Protein AF-A0A1M7BPR9-F1 (afdb_monomer)

Sequence (62 aa):
MVTYRPRLECMESLHSAINGYQHVPADVLVRYLIDHYTVDLDLLVDYLDGLSVKAEPQRIAA

Structure (mmCIF, N/CA/C/O backbone):
data_AF-A0A1M7BPR9-F1
#
_entry.id   AF-A0A1M7BPR9-F1
#
loop_
_atom_site.group_PDB
_atom_site.id
_atom_site.type_symbol
_atom_site.label_atom_id
_atom_site.label_alt_id
_atom_site.label_comp_id
_atom_site.label_asym_id
_atom_site.label_entity_id
_atom_site.label_seq_id
_atom_site.pdbx_PDB_ins_code
_atom_site.Cartn_x
_atom_site.Cartn_y
_atom_site.Cartn_z
_atom_site.occupancy
_atom_site.B_iso_or_equiv
_atom_site.auth_seq_id
_atom_site.auth_comp_id
_atom_site.auth_asym_id
_atom_site.auth_atom_id
_atom_site.pdbx_PDB_model_num
ATOM 1 N N . MET A 1 1 ? -19.818 -3.225 13.920 1.00 43.94 1 MET A N 1
ATOM 2 C CA . MET A 1 1 ? -18.386 -3.040 14.238 1.00 43.94 1 MET A CA 1
ATOM 3 C C . MET A 1 1 ? -17.813 -2.114 13.183 1.00 43.94 1 MET A C 1
ATOM 5 O O . MET A 1 1 ? -18.000 -2.398 12.010 1.00 43.94 1 MET A O 1
ATOM 9 N N . VAL A 1 2 ? -17.228 -0.981 13.570 1.00 55.78 2 VAL A N 1
ATOM 10 C CA . VAL A 1 2 ? -16.567 -0.080 12.613 1.00 55.78 2 VAL A CA 1
ATOM 11 C C . VAL A 1 2 ? -15.173 -0.643 12.358 1.00 55.78 2 VAL A C 1
ATOM 13 O O . VAL A 1 2 ? -14.368 -0.716 13.282 1.00 55.78 2 VAL A O 1
ATOM 16 N N . THR A 1 3 ? -14.906 -1.093 11.135 1.00 60.06 3 THR A N 1
ATOM 17 C CA . THR A 1 3 ? -13.573 -1.552 10.728 1.00 60.06 3 THR A CA 1
ATOM 18 C C . THR A 1 3 ? -12.667 -0.331 10.614 1.00 60.06 3 THR A C 1
ATOM 20 O O . THR A 1 3 ? -12.786 0.447 9.669 1.00 60.06 3 THR A O 1
ATOM 23 N N . TYR A 1 4 ? -11.799 -0.124 11.604 1.00 70.31 4 TYR A N 1
ATOM 24 C CA . TYR A 1 4 ? -10.807 0.944 11.559 1.00 70.31 4 TYR A CA 1
ATOM 25 C C . TYR A 1 4 ? -9.707 0.545 10.575 1.00 70.31 4 TYR A C 1
ATOM 27 O O . TYR A 1 4 ? -8.990 -0.423 10.818 1.00 70.31 4 TYR A O 1
ATOM 35 N N . ARG A 1 5 ? -9.600 1.264 9.453 1.00 75.38 5 ARG A N 1
ATOM 36 C CA . ARG A 1 5 ? -8.498 1.092 8.502 1.00 75.38 5 ARG A CA 1
ATOM 37 C C . ARG A 1 5 ? -7.373 2.042 8.895 1.00 75.38 5 ARG A C 1
ATOM 39 O O . ARG A 1 5 ? -7.546 3.250 8.716 1.00 75.38 5 ARG A O 1
ATOM 46 N N . PRO A 1 6 ? -6.250 1.543 9.432 1.00 77.31 6 PRO A N 1
ATOM 47 C CA . PRO A 1 6 ? -5.123 2.404 9.746 1.00 77.31 6 PRO A CA 1
ATOM 48 C C . PRO A 1 6 ? -4.643 3.110 8.473 1.00 77.31 6 PRO A C 1
ATOM 50 O O . PRO A 1 6 ? -4.609 2.518 7.387 1.00 77.31 6 PRO A O 1
ATOM 53 N N . ARG A 1 7 ? -4.341 4.405 8.601 1.00 82.19 7 ARG A N 1
ATOM 54 C CA . ARG A 1 7 ? -3.846 5.217 7.492 1.00 82.19 7 ARG A CA 1
ATOM 55 C C . ARG A 1 7 ? -2.341 5.029 7.374 1.00 82.19 7 ARG A C 1
ATOM 57 O O . 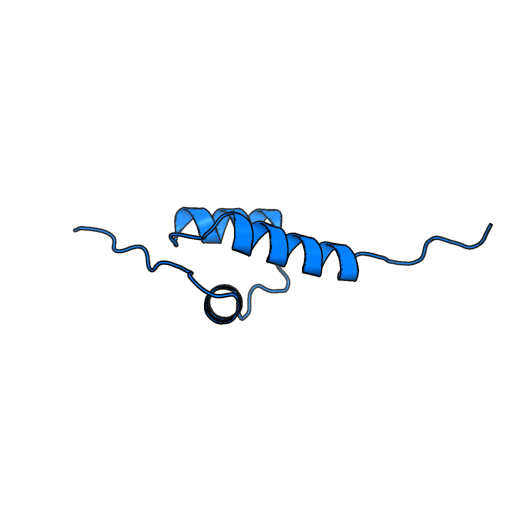ARG A 1 7 ? -1.624 5.136 8.362 1.00 82.19 7 ARG A O 1
ATOM 64 N N . LEU A 1 8 ? -1.882 4.737 6.167 1.00 84.50 8 LEU A N 1
ATOM 65 C CA . LEU A 1 8 ? -0.463 4.684 5.851 1.00 84.50 8 LEU A CA 1
ATOM 66 C C . LEU A 1 8 ? -0.058 6.075 5.376 1.00 84.50 8 LEU A C 1
ATOM 68 O O . LEU A 1 8 ? -0.328 6.454 4.240 1.00 84.50 8 LEU A O 1
ATOM 72 N N . GLU A 1 9 ? 0.515 6.850 6.291 1.00 80.56 9 GLU A N 1
ATOM 73 C CA . GLU A 1 9 ? 0.932 8.237 6.051 1.00 80.56 9 GLU A CA 1
ATOM 74 C C . GLU A 1 9 ? 2.399 8.368 5.615 1.00 80.56 9 GLU A C 1
ATOM 76 O O . GLU A 1 9 ? 2.768 9.379 5.031 1.00 80.56 9 GLU A O 1
ATOM 81 N N . CYS A 1 10 ? 3.219 7.335 5.845 1.00 84.25 10 CYS A N 1
ATOM 82 C CA . CYS A 1 10 ? 4.656 7.343 5.559 1.00 84.25 10 CYS A CA 1
ATOM 83 C C . CYS A 1 10 ? 5.132 6.027 4.933 1.00 84.25 10 CYS A C 1
ATOM 85 O O . CYS A 1 10 ? 4.577 4.953 5.195 1.00 84.25 10 CYS A O 1
ATOM 87 N N . MET A 1 11 ? 6.243 6.093 4.192 1.00 82.00 11 MET A N 1
ATOM 88 C CA . MET A 1 11 ? 6.828 4.935 3.505 1.00 82.00 11 MET A CA 1
ATOM 89 C C . MET A 1 11 ? 7.275 3.839 4.477 1.00 82.00 11 MET A C 1
ATOM 91 O O . MET A 1 11 ? 7.106 2.660 4.189 1.00 82.00 11 MET A O 1
ATOM 95 N N . GLU A 1 12 ? 7.744 4.200 5.673 1.00 84.44 12 GLU A N 1
ATOM 96 C CA . GLU A 1 12 ? 8.070 3.234 6.732 1.00 84.44 12 GLU A CA 1
ATOM 97 C C . GLU A 1 12 ? 6.851 2.416 7.182 1.00 84.44 12 GLU A C 1
ATOM 99 O O . GLU A 1 12 ? 6.953 1.206 7.406 1.00 84.44 12 GLU A O 1
ATOM 104 N N . SER A 1 13 ? 5.680 3.057 7.273 1.00 84.38 13 SER A N 1
ATOM 105 C CA . SER A 1 13 ? 4.429 2.376 7.621 1.00 84.38 13 SER A CA 1
ATOM 106 C C . SER A 1 13 ? 3.983 1.452 6.493 1.00 84.38 13 SER A C 1
ATOM 108 O O . SER A 1 13 ? 3.574 0.322 6.758 1.00 84.38 13 SER A O 1
ATOM 110 N N . LEU A 1 14 ? 4.118 1.895 5.237 1.00 84.50 14 LEU A N 1
ATOM 111 C CA . LEU A 1 14 ? 3.839 1.068 4.062 1.00 84.50 14 LEU A CA 1
ATOM 112 C C . LEU A 1 14 ? 4.764 -0.152 4.026 1.00 84.50 14 LEU A C 1
ATOM 114 O O . LEU A 1 14 ? 4.277 -1.277 3.953 1.00 84.50 14 LEU A O 1
ATOM 118 N N . HIS A 1 15 ? 6.076 0.049 4.174 1.00 83.19 15 HIS A N 1
ATOM 119 C CA . HIS A 1 15 ? 7.078 -1.019 4.224 1.00 83.19 15 HIS A CA 1
ATOM 120 C C . HIS A 1 15 ? 6.837 -1.999 5.370 1.00 83.19 15 HIS A C 1
ATOM 122 O O . HIS A 1 15 ? 7.066 -3.194 5.197 1.00 83.19 15 HIS A O 1
ATOM 128 N N . SER A 1 16 ? 6.370 -1.513 6.520 1.00 85.19 16 SER A N 1
ATOM 129 C CA . SER A 1 16 ? 5.991 -2.361 7.652 1.00 85.19 16 SER A CA 1
ATOM 130 C C . SER A 1 16 ? 4.736 -3.181 7.351 1.00 85.19 16 SER A C 1
ATOM 132 O O . SER A 1 16 ? 4.699 -4.366 7.669 1.00 85.19 16 SER A O 1
ATOM 134 N N . ALA A 1 17 ? 3.738 -2.590 6.687 1.00 84.25 17 ALA A N 1
ATOM 135 C CA . ALA A 1 17 ? 2.502 -3.275 6.305 1.00 84.25 17 ALA A CA 1
ATOM 136 C C . ALA A 1 17 ? 2.729 -4.381 5.259 1.00 84.25 17 ALA A C 1
ATOM 138 O O . ALA A 1 17 ? 2.042 -5.401 5.284 1.00 84.25 17 ALA A O 1
ATOM 139 N N . ILE A 1 18 ? 3.711 -4.204 4.370 1.00 84.88 18 ILE A N 1
ATOM 140 C CA . ILE A 1 18 ? 4.101 -5.208 3.365 1.00 84.88 18 ILE A CA 1
ATOM 141 C C . ILE A 1 18 ? 5.336 -6.027 3.768 1.00 84.88 18 ILE A C 1
ATOM 143 O O . ILE A 1 18 ? 5.860 -6.801 2.960 1.00 84.88 18 ILE A O 1
ATOM 147 N N . ASN A 1 19 ? 5.840 -5.859 4.995 1.00 83.06 19 ASN A N 1
ATOM 148 C CA . ASN A 1 19 ? 7.013 -6.584 5.469 1.00 83.06 19 ASN A CA 1
ATOM 149 C C . ASN A 1 19 ? 6.707 -8.091 5.471 1.00 83.06 19 ASN A C 1
ATOM 151 O O . ASN A 1 19 ? 5.703 -8.525 6.027 1.00 83.06 19 ASN A O 1
ATOM 155 N N . GLY A 1 20 ? 7.532 -8.883 4.784 1.00 82.69 20 GLY A N 1
ATOM 156 C CA . GLY A 1 20 ? 7.283 -10.312 4.553 1.00 82.69 20 GLY A CA 1
ATOM 157 C C . GLY A 1 20 ? 6.525 -10.640 3.258 1.00 82.69 20 GLY A C 1
ATOM 158 O O . GLY A 1 20 ? 6.659 -11.753 2.757 1.00 82.69 20 GLY A O 1
ATOM 159 N N . TYR A 1 21 ? 5.841 -9.675 2.637 1.00 82.69 21 TYR A N 1
ATOM 160 C CA . TYR A 1 21 ? 5.140 -9.847 1.355 1.00 82.69 21 TYR A CA 1
ATOM 161 C C . TYR A 1 21 ? 5.924 -9.307 0.148 1.00 82.69 21 TYR A C 1
ATOM 163 O O . TYR A 1 21 ? 5.403 -9.252 -0.957 1.00 82.69 21 TYR A O 1
ATOM 171 N N . GLN A 1 22 ? 7.202 -8.959 0.318 1.00 78.12 22 GLN A N 1
ATOM 172 C CA . GLN A 1 22 ? 8.062 -8.395 -0.742 1.00 78.12 22 GLN A CA 1
ATOM 173 C C . GLN A 1 22 ? 8.257 -9.309 -1.968 1.00 78.12 22 GLN A C 1
ATOM 175 O O . GLN A 1 22 ? 8.724 -8.859 -3.007 1.00 78.12 22 GLN A O 1
ATOM 180 N N . HIS A 1 23 ? 7.934 -10.596 -1.839 1.00 80.12 23 HIS A N 1
ATOM 181 C CA . HIS A 1 23 ? 7.990 -11.589 -2.912 1.00 80.12 23 HIS A CA 1
ATOM 182 C C . HIS A 1 23 ? 6.714 -11.617 -3.773 1.00 80.12 23 HIS A C 1
ATOM 184 O O . HIS A 1 23 ? 6.676 -12.280 -4.808 1.00 80.12 23 HIS A O 1
ATOM 190 N N . VAL A 1 24 ? 5.654 -10.947 -3.320 1.00 82.62 24 VAL A N 1
ATOM 191 C CA . VAL A 1 24 ? 4.349 -10.899 -3.975 1.00 82.62 24 VAL A CA 1
ATOM 192 C C . VAL A 1 24 ? 4.383 -9.828 -5.073 1.00 82.62 24 VAL A C 1
ATOM 194 O O . VAL A 1 24 ? 4.997 -8.777 -4.878 1.00 82.62 24 VAL A O 1
ATOM 197 N N . PRO A 1 25 ? 3.733 -10.049 -6.231 1.00 83.56 25 PRO A N 1
ATOM 198 C CA . PRO A 1 25 ? 3.641 -9.036 -7.276 1.00 83.56 25 PRO A CA 1
ATOM 199 C C . PRO A 1 25 ? 3.025 -7.733 -6.757 1.00 83.56 25 PRO A C 1
ATOM 201 O O . PRO A 1 25 ? 2.054 -7.747 -5.994 1.00 83.56 25 PRO A O 1
ATOM 204 N N . ALA A 1 26 ? 3.565 -6.610 -7.237 1.00 82.38 26 ALA A N 1
ATOM 205 C CA . ALA A 1 26 ? 3.151 -5.270 -6.834 1.00 82.38 26 ALA A CA 1
ATOM 206 C C . ALA A 1 26 ? 1.635 -5.059 -6.975 1.00 82.38 26 ALA A C 1
ATOM 208 O O . ALA A 1 26 ? 1.011 -4.523 -6.072 1.00 82.38 26 ALA A O 1
ATOM 209 N N . ASP A 1 27 ? 1.020 -5.577 -8.040 1.00 83.94 27 ASP A N 1
ATOM 210 C CA . ASP A 1 27 ? -0.427 -5.483 -8.284 1.00 83.94 27 ASP A CA 1
ATOM 211 C C . ASP A 1 27 ? -1.270 -6.060 -7.125 1.00 83.94 27 ASP A C 1
ATOM 213 O O . ASP A 1 27 ? -2.256 -5.470 -6.676 1.00 83.94 27 ASP A O 1
ATOM 217 N N . VAL A 1 28 ? -0.830 -7.193 -6.567 1.00 86.50 28 VAL A N 1
ATOM 218 C CA . VAL A 1 28 ? -1.502 -7.863 -5.444 1.00 86.50 28 VAL A CA 1
ATOM 219 C C . VAL A 1 28 ? -1.243 -7.122 -4.133 1.00 86.50 28 VAL A C 1
ATOM 221 O O . VAL A 1 28 ? -2.169 -6.966 -3.336 1.00 86.50 28 VAL A O 1
ATOM 224 N N . LEU A 1 29 ? -0.023 -6.617 -3.922 1.00 84.50 29 LEU A N 1
ATOM 225 C CA . LEU A 1 29 ? 0.310 -5.783 -2.761 1.00 84.50 29 LEU A CA 1
ATOM 226 C C . LEU A 1 29 ? -0.515 -4.496 -2.737 1.00 84.50 29 LEU A C 1
ATOM 228 O O . LEU A 1 29 ? -1.086 -4.151 -1.708 1.00 84.50 29 LEU A O 1
ATOM 232 N N . VAL A 1 30 ? -0.632 -3.821 -3.878 1.00 84.50 30 VAL A N 1
ATOM 233 C CA . VAL A 1 30 ? -1.433 -2.604 -4.038 1.00 84.50 30 VAL A CA 1
ATOM 234 C C . VAL A 1 30 ? -2.894 -2.882 -3.713 1.00 84.50 30 VAL A C 1
ATOM 236 O O . VAL A 1 30 ? -3.509 -2.152 -2.936 1.00 84.50 30 VAL A O 1
ATOM 239 N N . ARG A 1 31 ? -3.445 -3.981 -4.236 1.00 86.69 31 ARG A N 1
ATOM 240 C CA . ARG A 1 31 ? -4.829 -4.367 -3.954 1.00 86.69 31 ARG A CA 1
ATOM 241 C C . ARG A 1 31 ? -5.060 -4.690 -2.479 1.00 86.69 31 ARG A C 1
ATOM 243 O O . ARG A 1 31 ? -6.070 -4.265 -1.928 1.00 86.69 31 ARG A O 1
ATOM 250 N N . TYR A 1 32 ? -4.118 -5.376 -1.835 1.00 86.69 32 TYR A N 1
ATOM 251 C CA . TYR A 1 32 ? -4.157 -5.641 -0.396 1.00 86.69 32 TYR A CA 1
ATOM 252 C C . TYR A 1 32 ? -4.102 -4.346 0.429 1.00 86.69 32 TYR A C 1
ATOM 254 O O . TYR A 1 32 ? -4.900 -4.159 1.348 1.00 86.69 32 TYR A O 1
ATOM 262 N N . LEU A 1 33 ? -3.206 -3.422 0.074 1.00 85.00 33 LEU A N 1
ATOM 263 C CA . LEU A 1 33 ? -3.052 -2.142 0.764 1.00 85.00 33 LEU A CA 1
AT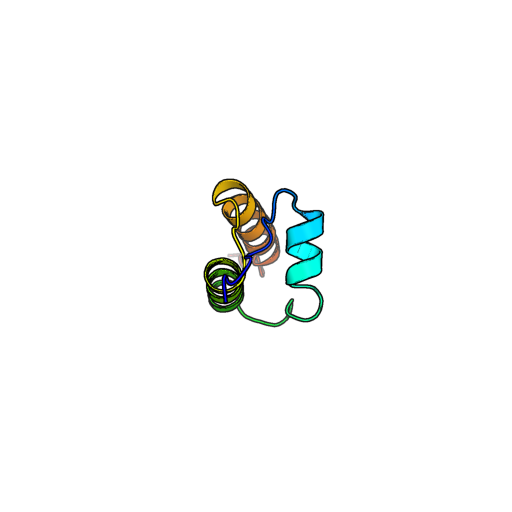OM 264 C C . LEU A 1 33 ? -4.317 -1.280 0.666 1.00 85.00 33 LEU A C 1
ATOM 266 O O . LEU A 1 33 ? -4.735 -0.719 1.671 1.00 85.00 33 LEU A O 1
ATOM 270 N N . ILE A 1 34 ? -4.959 -1.213 -0.501 1.00 85.62 34 ILE A N 1
ATOM 271 C CA . ILE A 1 34 ? -6.191 -0.429 -0.706 1.00 85.62 34 ILE A CA 1
ATOM 272 C C . ILE A 1 34 ? -7.401 -1.058 0.015 1.00 85.62 34 ILE A C 1
ATOM 274 O O . ILE A 1 34 ? -8.301 -0.346 0.471 1.00 85.62 34 ILE A O 1
ATOM 278 N N . ASP A 1 35 ? -7.441 -2.388 0.126 1.00 86.94 35 ASP A N 1
ATOM 279 C CA . ASP A 1 35 ? -8.542 -3.099 0.786 1.00 86.94 35 ASP A CA 1
ATOM 280 C C . ASP A 1 35 ? -8.460 -2.991 2.320 1.00 86.94 35 ASP A C 1
ATOM 282 O O . ASP A 1 35 ? -9.441 -2.637 2.984 1.00 86.94 35 ASP A O 1
ATOM 286 N N . HIS A 1 36 ? -7.263 -3.202 2.880 1.00 85.00 36 HIS A N 1
ATOM 287 C CA . HIS A 1 36 ? -7.042 -3.290 4.326 1.00 85.00 36 HIS A CA 1
ATOM 288 C C . HIS A 1 36 ? -6.621 -1.969 4.992 1.00 85.00 36 HIS A C 1
ATOM 290 O O . HIS A 1 36 ? -6.843 -1.794 6.194 1.00 85.00 36 HIS A O 1
ATOM 296 N N . TYR A 1 37 ? -6.052 -1.024 4.239 1.00 87.38 37 TYR A N 1
ATOM 297 C CA . TYR A 1 37 ? -5.502 0.228 4.760 1.00 87.38 37 TYR A CA 1
ATOM 298 C C . TYR A 1 37 ? -6.066 1.440 4.019 1.00 87.38 37 TYR A C 1
ATOM 300 O O . TYR A 1 37 ? -6.587 1.348 2.910 1.00 87.38 37 TYR A O 1
ATOM 308 N N . THR A 1 38 ? -5.953 2.610 4.644 1.00 86.69 38 THR A N 1
ATOM 309 C CA . THR A 1 38 ? -6.138 3.877 3.927 1.00 86.69 38 THR A CA 1
ATOM 310 C C . THR A 1 38 ? -4.763 4.324 3.448 1.00 86.69 38 THR A C 1
ATOM 312 O O . THR A 1 38 ? -4.011 4.920 4.217 1.00 86.69 38 THR A O 1
ATOM 315 N N . VAL A 1 39 ? -4.395 3.967 2.220 1.00 84.62 39 VAL A N 1
ATOM 316 C CA . VAL A 1 39 ? -3.088 4.313 1.645 1.00 84.62 39 VAL A CA 1
ATOM 317 C C . VAL A 1 39 ? -3.177 5.630 0.879 1.00 84.62 39 VAL A C 1
ATOM 319 O O . VAL A 1 39 ? -4.186 5.908 0.228 1.00 84.62 39 VAL A O 1
ATOM 322 N N . ASP A 1 40 ? -2.137 6.450 0.975 1.00 86.75 40 ASP A N 1
ATOM 323 C CA . ASP A 1 40 ? -2.012 7.633 0.133 1.00 86.75 40 ASP A CA 1
ATOM 324 C C . ASP A 1 40 ? -1.602 7.222 -1.294 1.00 86.75 40 ASP A C 1
ATOM 326 O O . ASP A 1 40 ? -0.713 6.384 -1.465 1.00 86.75 40 ASP A O 1
ATOM 330 N N . LEU A 1 41 ? -2.282 7.758 -2.317 1.00 81.50 41 LEU A N 1
ATOM 331 C CA . LEU A 1 41 ? -1.980 7.409 -3.710 1.00 81.50 41 LEU A CA 1
ATOM 332 C C . LEU A 1 41 ? -0.582 7.878 -4.119 1.00 81.50 41 LEU A C 1
ATOM 334 O O . LEU A 1 41 ? 0.071 7.177 -4.884 1.00 81.50 41 LEU A O 1
ATOM 338 N N . ASP A 1 42 ? -0.128 9.024 -3.610 1.00 86.19 42 ASP A N 1
ATOM 339 C CA . ASP A 1 42 ? 1.185 9.584 -3.932 1.00 86.19 42 ASP A CA 1
ATOM 340 C C . ASP A 1 42 ? 2.290 8.679 -3.368 1.00 86.19 42 ASP A C 1
ATOM 342 O O . ASP A 1 42 ? 3.202 8.264 -4.081 1.00 86.19 42 ASP A O 1
ATOM 346 N N . LEU A 1 43 ? 2.105 8.224 -2.122 1.00 85.69 43 LEU A N 1
ATOM 347 C CA . LEU A 1 43 ? 2.990 7.257 -1.467 1.00 85.69 43 LEU A C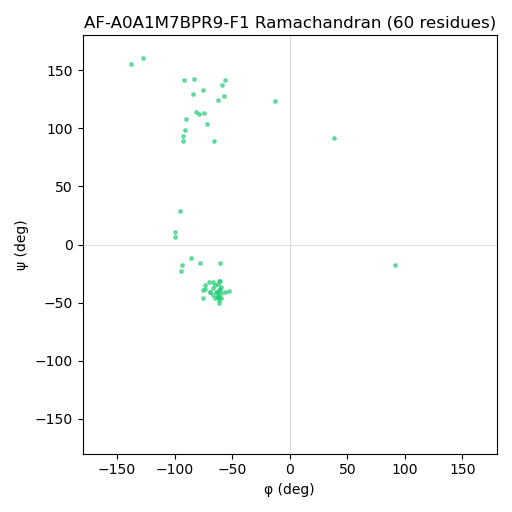A 1
ATOM 348 C C . LEU A 1 43 ? 3.062 5.917 -2.215 1.00 85.69 43 LEU A C 1
ATOM 350 O O . LEU A 1 43 ? 4.109 5.275 -2.281 1.00 85.69 43 LEU A O 1
ATOM 354 N N . LEU A 1 44 ? 1.931 5.468 -2.756 1.00 85.56 44 LEU A N 1
ATOM 355 C CA . LEU A 1 44 ? 1.850 4.208 -3.483 1.00 85.56 44 LEU A CA 1
ATOM 356 C C . LEU A 1 44 ? 2.517 4.313 -4.863 1.00 85.56 44 LEU A C 1
ATOM 358 O O . LEU A 1 44 ? 3.152 3.355 -5.297 1.00 85.56 44 LEU A O 1
ATOM 362 N N . VAL A 1 45 ? 2.425 5.472 -5.521 1.00 85.62 45 VAL A N 1
ATOM 363 C CA . VAL A 1 45 ? 3.160 5.764 -6.761 1.00 85.62 45 VAL A CA 1
ATOM 364 C C . VAL A 1 45 ? 4.668 5.786 -6.510 1.00 85.62 45 VAL A C 1
ATOM 366 O O . VAL A 1 45 ? 5.389 5.122 -7.247 1.00 85.62 45 VAL A O 1
ATOM 369 N N . ASP A 1 46 ? 5.134 6.457 -5.454 1.00 86.06 46 ASP A N 1
ATOM 37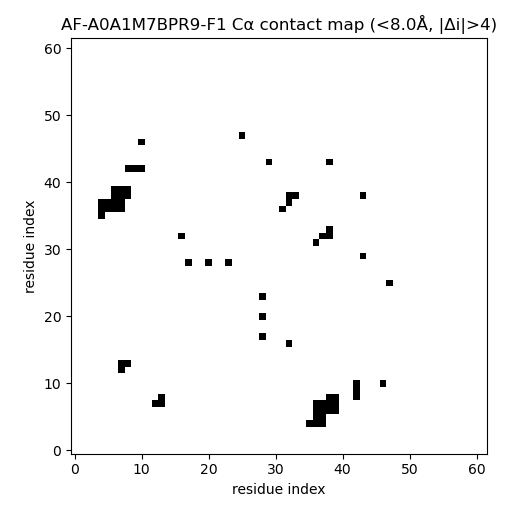0 C CA . ASP A 1 46 ? 6.559 6.507 -5.082 1.00 86.06 46 ASP A CA 1
ATOM 371 C C . ASP A 1 46 ? 7.126 5.100 -4.799 1.00 86.06 46 ASP A C 1
ATOM 373 O O . ASP A 1 46 ? 8.187 4.714 -5.296 1.00 86.06 46 ASP A O 1
ATOM 377 N N . TYR A 1 47 ? 6.346 4.263 -4.105 1.00 84.25 47 TYR A N 1
ATOM 378 C CA . TYR A 1 47 ? 6.694 2.860 -3.882 1.00 84.25 47 TYR A CA 1
ATOM 379 C C . TYR A 1 47 ? 6.794 2.052 -5.189 1.00 84.25 47 TYR A C 1
ATOM 381 O O . TYR A 1 47 ? 7.740 1.280 -5.378 1.00 84.25 47 TYR A O 1
ATOM 389 N N . LEU A 1 48 ? 5.826 2.209 -6.099 1.00 83.75 48 LEU A N 1
ATOM 390 C CA . LEU A 1 48 ? 5.825 1.519 -7.393 1.00 83.75 48 LEU A CA 1
ATOM 391 C C . LEU A 1 48 ? 6.969 1.988 -8.301 1.00 83.75 48 LEU A C 1
ATOM 393 O O . LEU A 1 48 ? 7.565 1.158 -8.991 1.00 83.75 48 LEU A O 1
ATOM 397 N N . ASP A 1 49 ? 7.303 3.277 -8.275 1.00 84.75 49 ASP A N 1
ATOM 398 C CA . ASP A 1 49 ? 8.444 3.837 -9.000 1.00 84.75 49 ASP A CA 1
ATOM 399 C C . ASP A 1 49 ? 9.760 3.212 -8.508 1.00 84.75 49 ASP A C 1
ATOM 401 O O . ASP A 1 49 ? 10.522 2.644 -9.296 1.00 84.75 49 ASP A O 1
ATOM 405 N N . GLY A 1 50 ? 9.955 3.144 -7.185 1.00 79.94 50 GLY A N 1
ATOM 406 C CA . GLY A 1 50 ? 11.112 2.482 -6.577 1.00 79.94 50 GLY A CA 1
ATOM 407 C C . GLY A 1 50 ? 11.222 0.982 -6.895 1.00 79.94 50 GLY A C 1
ATOM 408 O O . GLY A 1 50 ? 12.331 0.443 -7.004 1.00 79.94 50 GLY A O 1
ATOM 409 N N . LEU A 1 51 ? 10.094 0.287 -7.083 1.00 75.81 51 LEU A N 1
ATOM 410 C CA . LEU A 1 51 ? 10.077 -1.103 -7.554 1.00 75.81 51 LEU A CA 1
ATOM 411 C C . LEU A 1 51 ? 10.406 -1.228 -9.046 1.00 75.81 51 LEU A C 1
ATOM 413 O O . LEU A 1 51 ? 11.106 -2.166 -9.430 1.00 75.81 51 LEU A O 1
ATOM 417 N N . SER A 1 52 ? 9.931 -0.296 -9.874 1.00 67.69 52 SER A N 1
ATOM 418 C CA . SER A 1 52 ? 10.203 -0.258 -11.315 1.00 67.69 52 SER A CA 1
ATOM 419 C C . SER A 1 52 ? 11.696 -0.056 -11.596 1.00 67.69 52 SER A C 1
ATOM 421 O O . SER A 1 52 ? 12.271 -0.777 -12.409 1.00 67.69 52 SER A O 1
ATOM 423 N N . VAL A 1 53 ? 12.366 0.813 -10.828 1.00 60.66 53 VAL A N 1
ATOM 424 C CA . VAL A 1 53 ? 13.829 1.017 -10.901 1.00 60.66 53 VAL A CA 1
ATOM 425 C C . VAL A 1 53 ? 14.609 -0.262 -10.556 1.00 60.66 53 VAL A C 1
ATOM 427 O O . VAL A 1 53 ? 15.676 -0.521 -11.110 1.00 60.66 53 VAL A O 1
ATOM 430 N N . LYS A 1 54 ? 14.079 -1.119 -9.672 1.00 54.78 54 LYS A N 1
ATOM 431 C CA . LYS A 1 54 ? 14.673 -2.438 -9.378 1.00 54.78 54 LYS A CA 1
ATOM 432 C C . LYS A 1 54 ? 14.377 -3.497 -10.443 1.00 54.78 54 LYS A C 1
ATOM 434 O O . LYS A 1 54 ? 15.052 -4.526 -10.470 1.00 54.78 54 LYS A O 1
ATOM 439 N N . ALA A 1 55 ? 13.392 -3.255 -11.303 1.00 50.59 55 ALA A N 1
ATOM 440 C CA . ALA A 1 55 ? 12.946 -4.147 -12.365 1.00 50.59 55 ALA A CA 1
ATOM 441 C C . ALA A 1 55 ? 13.593 -3.828 -13.727 1.00 50.59 55 ALA A C 1
ATOM 443 O O . ALA A 1 55 ? 13.005 -4.124 -14.765 1.00 50.59 55 ALA A O 1
ATOM 444 N N . GLU A 1 56 ? 14.816 -3.284 -13.743 1.00 44.75 56 GLU A N 1
ATOM 445 C CA . GLU A 1 56 ? 15.690 -3.297 -14.921 1.00 44.75 56 GLU A CA 1
ATOM 446 C C . GLU A 1 56 ? 16.630 -4.519 -14.899 1.00 44.75 56 GLU A C 1
ATOM 448 O O . GLU A 1 56 ? 17.768 -4.440 -14.428 1.00 44.75 56 GLU A O 1
ATOM 453 N N . PRO A 1 57 ? 16.226 -5.678 -15.452 1.00 48.78 57 PRO A N 1
ATOM 454 C CA . PRO A 1 57 ? 17.181 -6.625 -15.982 1.00 48.78 57 PRO A CA 1
ATOM 455 C C . PRO A 1 57 ? 17.621 -6.117 -17.359 1.00 48.78 57 PRO A C 1
ATOM 457 O O . PRO A 1 57 ? 16.835 -6.098 -18.299 1.00 48.78 57 PRO A O 1
ATOM 460 N N . GLN A 1 58 ? 18.889 -5.720 -17.463 1.00 54.09 58 GLN A N 1
ATOM 461 C CA . GLN A 1 58 ? 19.684 -5.746 -18.695 1.00 54.09 58 GLN A CA 1
ATOM 462 C C . GLN A 1 58 ? 18.922 -5.371 -19.981 1.00 54.09 58 GLN A C 1
ATOM 464 O O . GLN A 1 58 ? 18.449 -6.240 -20.720 1.00 54.09 58 GLN A O 1
ATOM 469 N N . ARG A 1 59 ? 18.938 -4.085 -20.350 1.00 51.84 59 ARG A N 1
ATOM 470 C CA . ARG A 1 59 ? 18.924 -3.743 -21.777 1.00 51.84 59 ARG A CA 1
ATOM 471 C C . ARG A 1 59 ? 20.233 -4.234 -22.394 1.00 51.84 59 ARG A C 1
ATOM 473 O O . ARG A 1 59 ? 21.255 -3.560 -22.367 1.00 51.84 59 ARG A O 1
ATOM 480 N N . ILE A 1 60 ? 20.161 -5.482 -22.847 1.00 54.91 60 ILE A N 1
ATOM 481 C CA . ILE A 1 60 ? 20.940 -6.121 -23.902 1.00 54.91 60 ILE A CA 1
ATOM 482 C C . ILE A 1 60 ? 21.73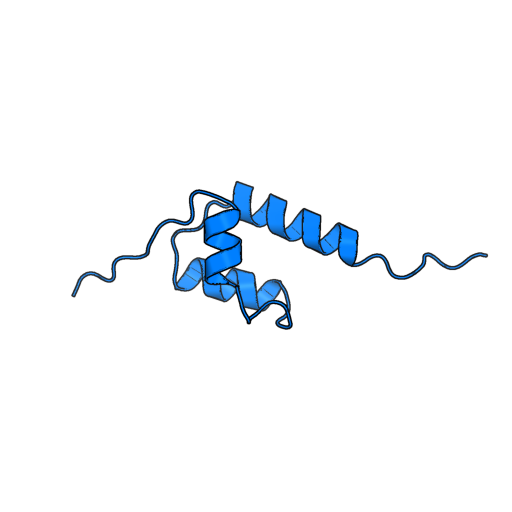6 -5.131 -24.760 1.00 54.91 60 ILE A C 1
ATOM 484 O O . ILE A 1 60 ? 21.183 -4.230 -25.389 1.00 54.91 60 ILE A O 1
ATOM 488 N N . ALA A 1 61 ? 23.045 -5.366 -24.802 1.00 51.53 61 ALA A N 1
ATOM 489 C CA . ALA A 1 61 ? 23.913 -4.888 -25.860 1.00 51.53 61 ALA A CA 1
ATOM 490 C C . ALA A 1 61 ? 23.396 -5.393 -27.217 1.00 51.53 61 ALA A C 1
ATOM 492 O O . ALA A 1 61 ? 23.188 -6.598 -27.382 1.00 51.53 61 ALA A O 1
ATOM 493 N N . ALA A 1 62 ? 23.214 -4.481 -28.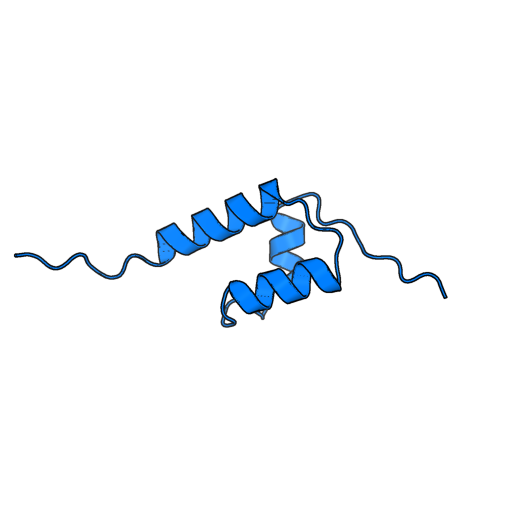167 1.00 45.81 62 ALA A N 1
ATOM 494 C CA . ALA A 1 62 ? 23.207 -4.747 -29.602 1.00 45.81 62 ALA A CA 1
ATOM 495 C C . ALA A 1 62 ? 23.613 -3.464 -30.333 1.00 45.81 62 ALA A C 1
ATOM 497 O O . ALA A 1 62 ? 23.004 -2.411 -30.031 1.00 45.81 62 ALA A O 1
#

Foldseek 3Di:
DDQDAAADPDLVSLCVVCPVVPVPDLVVSVVVCVVRHNYDPVSSVVVVVVVVVVPDDDPDDD

Secondary structure (DSSP, 8-state):
------EE-S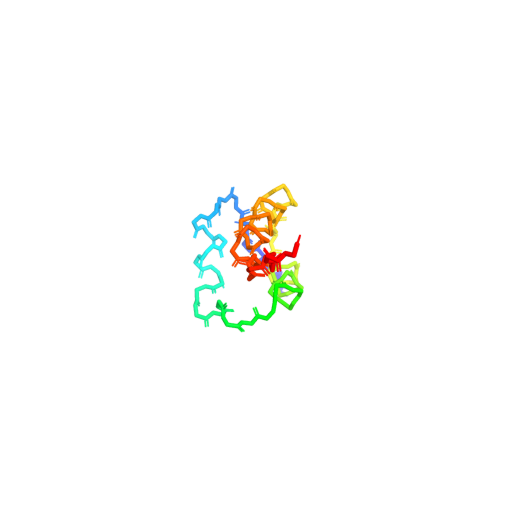HHHHHHHTTT-TTS-HHHHHHHHHHHSEE-HHHHHHHHHHHHHHT-------

pLDDT: mean 76.58, std 13.3, range [43.94, 87.38]

Organism: NCBI:txid735517

Mean predicted aligned error: 8.62 Å

Solvent-accessible surface area (backbone atoms only — not comparable to full-atom values): 3960 Å² total; per-residue (Å²): 135,86,83,80,50,61,67,38,87,46,69,69,51,46,50,58,75,43,59,92,49,81,89,53,59,65,72,59,52,52,52,48,40,60,74,62,29,45,60,45,67,68,61,52,49,56,52,51,51,61,50,52,72,72,65,65,77,73,89,70,90,128

Nearest PDB structures (foldseek):
  4lnz-assembly1_A  TM=4.976E-01  e=8.159E+00  Homo sapiens

Radius of gyration: 14.15 Å; Cα contacts (8 Å, |Δi|>4): 33; chains: 1; bounding box: 42×21×44 Å

=== Feature glossary ===
Feature key, reading from the visual/contextual features back to the raw sequence:

Rendered structure images. Structure images are PyMOL renders from six orthogonal camera directions. Cartoon representation draws helices as coils and strands as arrows; sticks shows the backbone as bonds; surface shows the solvent-excluded envelope. Rainbow coloring maps sequence position to hue (blue→red, N→C); chain coloring assigns a distinct color per polypeptide.

Contact-map, Ramachandran, and PAE plots. Three diagnostic plots accompany the record. The Cα contact map visualizes the tertiary structure as a 2D adjacency matrix (8 Å cutoff, sequence-local contacts suppressed). The Ramachandran plot shows the distribution of backbone (φ, ψ) torsions, with points in the α and β basins reflecting secondary structure content. The PAE plot shows AlphaFold's inter-residue confidence as a color matrix.

InterPro / GO / CATH / organism. The annotation block draws on four external resources. InterPro: which protein families and domains the sequence belongs to. GO: standardized terms for what the protein does, what process it participates in, and where in the cell it acts. CATH: which structural fold it has in the CATH hierarchy. Organism: the species of origin.

Nearest PDB structures. Structural nearest neighbors (via Foldseek easy-search vs the PDB). Reported per hit: target PDB id, E-value, and alignment TM-score. A TM-score above 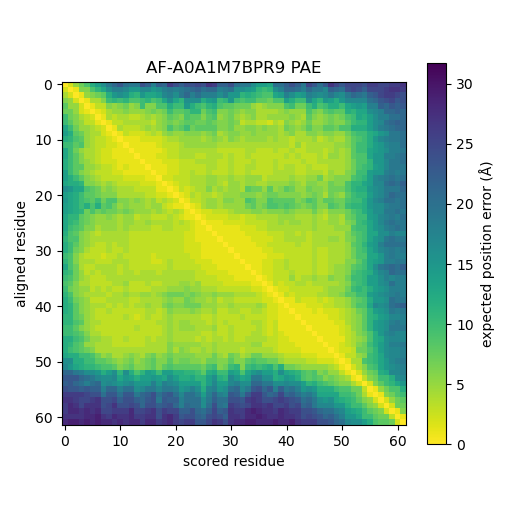~0.5 is the conventional threshold for 'same fold'.

Predicted aligned error. Predicted aligned error is AlphaFold's pairwise confidence. Unlike pLDDT (per-residue), PAE is per-residue-pair and captures whether two parts of the structure are correctly placed relative to each other. Units are ångströms of expected positional error.

Solvent-accessible surface area. SASA measures how much of the protein is reachable by solvent. It is computed by rolling a water-sized probe over the atomic surface and summing the exposed area (Å²). Per-residue SASA distinguishes core (buried, low SASA) from surface (exposed, high SASA) residues; total SASA is a whole-molecule size measure.

B-factor. Crystallographic B-factors measure how much each atom's electron density is smeared out, in Å². They rise in mobile loops and surface residues and fall in the buried interior. In AlphaFold models this column is repurposed to hold pLDDT instead.

pLDDT. For AlphaFold models, the B-factor field carries pLDDT — the model's own estimate of local accuracy on a 0–100 scale. Regions with pLDDT<50 should be treated as essentially unmodeled; they often correspond to intrinsically disordered segments.

Backbone torsions (φ/ψ). φ (phi) and ψ (psi) are the two rotatable backbone dihedrals per residue: φ is the C(i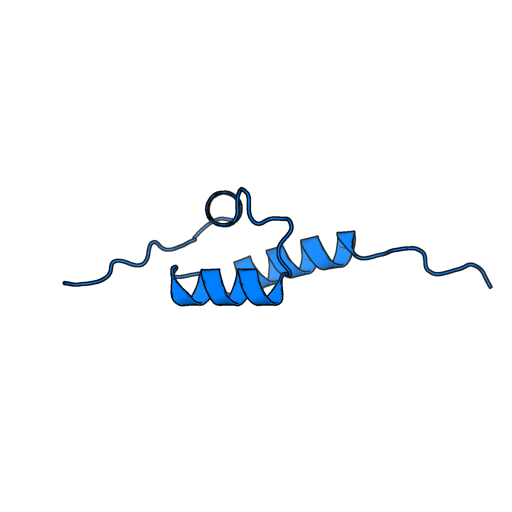-1)–N–Cα–C torsion, ψ is the N–Cα–C–N(i+1) torsion, both in degrees on (−180°, 180°]. α-helical residues cluster near (−60°, −45°); β-strand residues near (−120°, +130°). A Ramachandran plot is simply a scatter of (φ, ψ) for every residue.

Radius of gyration, Cα contacts, bounding box. Radius of gyration (Rg) is the root-mean-square distance of Cα atoms from their centroid — a single number for overall size and compactness. A globular domain of N residues has Rg ≈ 2.2·N^0.38 Å; an extended or disordered chain has a much larger Rg. The Cα contact count is the number of residue pairs whose Cα atoms are within 8 Å and are more than four positions apart in sequence — a standard proxy for tertiary packing density. The bounding box is the smallest axis-aligned box enclosing all Cα atoms.

Secondary structure (3-state, P-SEA). Three-state secondary structure (P-SEA) collapses the eight DSSP classes into helix (a), strand (b), and coil (c). P-SEA assigns these from Cα geometry alone — distances and angles — without requiring backbone oxygens, so it works on any Cα trace.

Secondary structure (8-state, DSSP). Secondary structure is the local, repeating backbone conformation. DSSP classifies it into eight states by reading the hydrogen-bond network: three helix types (H, G, I), two β types (E, B), two non-regular types (T, S), and unstructured coil (-).

Foldseek 3Di. The Foldseek 3Di string encodes local tertiary geometry as a 20-letter alphabet — one character per residue — derived from the relative positions of nearby Cα atoms. Unlike the amino-acid sequence, 3Di is a direct function of the 3D structure, so two proteins with the same fold have similar 3Di strings even at low sequence identity.

mmCIF coordinates. Structure coordinates are given as an mmCIF _atom_site loop: one row per atom with element, residue name, chain id, sequence number, and x/y/z position in Å. Only the four main-chain atoms per residue are included here; side chains are omitted to keep the record compact.

Sequence. This is the polypeptide sequence — one letter per residue, N-terminus first. Length ranges from a few dozen residues for small domains to over a thousand for large multi-domain proteins.